Protein AF-A0A087X9V4-F1 (afdb_monomer_lite)

pLDDT: mean 80.66, std 20.93, range [40.59, 98.19]

Structure (mmCIF, N/CA/C/O backbone):
data_AF-A0A087X9V4-F1
#
_entry.id   AF-A0A087X9V4-F1
#
loop_
_atom_site.group_PDB
_atom_site.id
_atom_site.type_symbol
_atom_site.label_atom_id
_atom_site.label_alt_id
_atom_site.label_comp_id
_atom_site.label_asym_id
_atom_site.label_entity_id
_atom_site.label_seq_id
_atom_site.pdbx_PDB_ins_code
_atom_site.Cartn_x
_atom_site.Cartn_y
_atom_site.Cartn_z
_atom_site.occupancy
_atom_site.B_iso_or_equiv
_atom_site.auth_seq_id
_atom_site.auth_comp_id
_atom_site.auth_asym_id
_atom_site.auth_atom_id
_atom_site.pdbx_PDB_model_num
ATOM 1 N N . MET A 1 1 ? 21.095 -14.028 -107.164 1.00 49.28 1 MET A N 1
ATOM 2 C CA . MET A 1 1 ? 21.680 -15.254 -106.584 1.00 49.28 1 MET A CA 1
ATOM 3 C C . MET A 1 1 ? 23.059 -14.869 -106.081 1.00 49.28 1 MET A C 1
ATOM 5 O O . MET A 1 1 ? 23.850 -14.407 -106.884 1.00 49.28 1 MET A O 1
ATOM 9 N N . SER A 1 2 ? 23.329 -14.833 -104.783 1.00 41.09 2 SER A N 1
ATOM 10 C CA . SER A 1 2 ? 23.079 -15.936 -103.855 1.00 41.09 2 SER A CA 1
ATOM 11 C C . SER A 1 2 ? 22.679 -15.445 -102.464 1.00 41.09 2 SER A C 1
ATOM 13 O O . SER A 1 2 ? 23.232 -14.470 -101.959 1.00 41.09 2 SER A O 1
ATOM 15 N N . ASP A 1 3 ? 21.709 -16.147 -101.887 1.00 40.84 3 ASP A N 1
ATOM 16 C CA . ASP A 1 3 ? 21.214 -16.016 -100.522 1.00 40.84 3 ASP A CA 1
ATOM 17 C C . ASP A 1 3 ? 22.338 -16.134 -99.483 1.00 40.84 3 ASP A C 1
ATOM 19 O O . ASP A 1 3 ? 23.114 -17.091 -99.492 1.00 40.84 3 ASP A O 1
ATOM 23 N N . VAL A 1 4 ? 22.404 -15.177 -98.556 1.00 49.56 4 VAL A N 1
ATOM 24 C CA . VAL A 1 4 ? 23.214 -15.287 -97.337 1.00 49.56 4 VAL A CA 1
ATOM 25 C C . VAL A 1 4 ? 22.313 -15.848 -96.241 1.00 49.56 4 VAL A C 1
ATOM 27 O O . VAL A 1 4 ? 21.469 -15.145 -95.688 1.00 49.56 4 VAL A O 1
ATOM 30 N N . ALA A 1 5 ? 22.474 -17.139 -95.958 1.00 52.19 5 ALA A N 1
ATOM 31 C CA . ALA A 1 5 ? 21.840 -17.813 -94.831 1.00 52.19 5 ALA A CA 1
ATOM 32 C C . ALA A 1 5 ? 22.422 -17.311 -93.488 1.00 52.19 5 ALA A C 1
ATOM 34 O O . ALA A 1 5 ? 23.634 -17.095 -93.398 1.00 52.19 5 ALA A O 1
ATOM 35 N N . PRO A 1 6 ? 21.604 -17.136 -92.432 1.00 50.66 6 PRO A N 1
ATOM 36 C CA . PRO A 1 6 ? 22.095 -16.757 -91.109 1.00 50.66 6 PRO A CA 1
ATOM 37 C C . PRO A 1 6 ? 22.814 -17.927 -90.398 1.00 50.66 6 PRO A C 1
ATOM 39 O O . P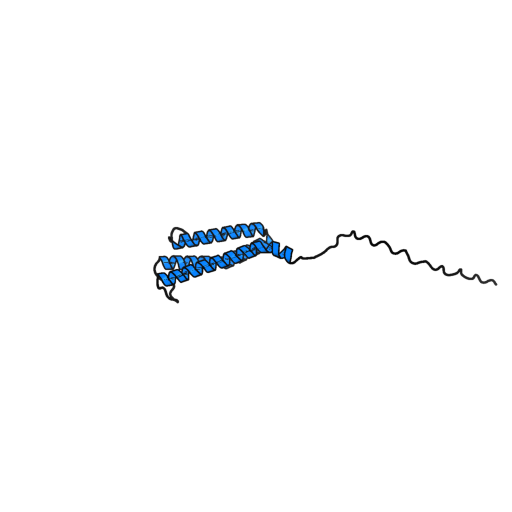RO A 1 6 ? 22.453 -19.088 -90.611 1.00 50.66 6 PRO A O 1
ATOM 42 N N . PRO A 1 7 ? 23.814 -17.653 -89.535 1.00 53.56 7 PRO A N 1
ATOM 43 C CA . PRO A 1 7 ? 24.496 -18.678 -88.740 1.00 53.56 7 PRO A CA 1
ATOM 44 C C . PRO A 1 7 ? 23.587 -19.259 -87.632 1.00 53.56 7 PRO A C 1
ATOM 46 O O . PRO A 1 7 ? 22.621 -18.612 -87.220 1.00 53.56 7 PRO A O 1
ATOM 49 N N . PRO A 1 8 ? 23.878 -20.479 -87.136 1.00 45.69 8 PRO A N 1
ATOM 50 C CA . PRO A 1 8 ? 23.002 -21.210 -86.222 1.00 45.69 8 PRO A CA 1
ATOM 51 C C . PRO A 1 8 ? 22.934 -20.577 -84.825 1.00 45.69 8 PRO A C 1
ATOM 53 O O . PRO A 1 8 ? 23.916 -20.041 -84.313 1.00 45.69 8 PRO A O 1
ATOM 56 N N . CYS A 1 9 ? 21.765 -20.693 -84.188 1.00 40.59 9 CYS A N 1
ATOM 57 C CA . CYS A 1 9 ? 21.538 -20.336 -82.791 1.00 40.59 9 CYS A CA 1
ATOM 58 C C . CYS A 1 9 ? 22.482 -21.113 -81.861 1.00 40.59 9 CYS A C 1
ATOM 60 O O . CYS A 1 9 ? 22.289 -22.301 -81.604 1.00 40.59 9 CYS A O 1
ATOM 62 N N . SER A 1 10 ? 23.480 -20.424 -81.314 1.00 47.66 10 SER A N 1
ATOM 63 C CA . SER A 1 10 ? 24.284 -20.915 -80.200 1.00 47.66 10 SER A CA 1
ATOM 64 C C . SER A 1 10 ? 23.416 -20.984 -78.942 1.00 47.66 10 SER A C 1
ATOM 66 O O . SER A 1 10 ? 22.999 -19.958 -78.406 1.00 47.66 10 SER A O 1
ATOM 68 N N . PHE A 1 11 ? 23.147 -22.200 -78.471 1.00 42.47 11 PHE A N 1
ATOM 69 C CA . PHE A 1 11 ? 22.624 -22.464 -77.133 1.00 42.47 11 PHE A CA 1
ATOM 70 C C . PHE A 1 11 ? 23.590 -21.879 -76.093 1.00 42.47 11 PHE A C 1
ATOM 72 O O . PHE A 1 11 ? 24.672 -22.418 -75.863 1.00 42.47 11 PHE A O 1
ATOM 79 N N . LEU A 1 12 ? 23.209 -20.764 -75.470 1.00 42.62 12 LEU A N 1
ATOM 80 C CA . LEU A 1 12 ? 23.905 -20.234 -74.304 1.00 42.62 12 LEU A CA 1
ATOM 81 C C . LEU A 1 12 ? 23.527 -21.112 -73.101 1.00 42.62 12 LEU A C 1
ATOM 83 O O . LEU A 1 12 ? 22.356 -21.200 -72.732 1.00 42.62 12 LEU A O 1
ATOM 87 N N . ALA A 1 13 ? 24.513 -21.806 -72.533 1.00 48.62 13 ALA A N 1
ATOM 88 C CA . ALA A 1 13 ? 24.357 -22.603 -71.321 1.00 48.62 13 ALA A CA 1
ATOM 89 C C . ALA A 1 13 ? 23.797 -21.751 -70.158 1.00 48.62 13 ALA A C 1
ATOM 91 O O . ALA A 1 13 ? 24.119 -20.561 -70.072 1.00 48.62 13 ALA A O 1
ATOM 92 N N . PRO A 1 14 ? 22.985 -22.322 -69.247 1.00 49.84 14 PRO A N 1
ATOM 93 C CA . PRO A 1 14 ? 22.554 -21.606 -68.052 1.00 49.84 14 PRO A CA 1
ATOM 94 C C . PRO A 1 14 ? 23.770 -21.252 -67.175 1.00 49.84 14 PRO A C 1
ATOM 96 O O . PRO A 1 14 ? 24.732 -22.025 -67.123 1.00 49.84 14 PRO A O 1
ATOM 99 N N . PRO A 1 15 ? 23.752 -20.100 -66.478 1.00 52.81 15 PRO A N 1
ATOM 100 C CA . PRO A 1 15 ? 24.836 -19.723 -65.579 1.00 52.81 15 PRO A CA 1
ATOM 101 C C . PRO A 1 15 ? 24.984 -20.760 -64.450 1.00 52.81 15 PRO A C 1
ATOM 103 O O . PRO A 1 15 ? 23.984 -21.356 -64.034 1.00 52.81 15 PRO A O 1
ATOM 106 N N . PRO A 1 16 ? 26.204 -20.983 -63.925 1.00 48.41 16 PRO A N 1
ATOM 107 C CA . PRO A 1 16 ? 26.386 -21.847 -62.769 1.00 48.41 16 PRO A CA 1
ATOM 108 C C . PRO A 1 16 ? 25.590 -21.284 -61.590 1.00 48.41 16 PRO A C 1
ATOM 110 O O . PRO A 1 16 ? 25.577 -20.072 -61.367 1.00 48.41 16 PRO A O 1
ATOM 113 N N . ALA A 1 17 ? 24.924 -22.172 -60.849 1.00 49.84 17 ALA A N 1
ATOM 114 C CA . ALA A 1 17 ? 24.232 -21.843 -59.612 1.00 49.84 17 ALA A CA 1
ATOM 115 C C . ALA A 1 17 ? 25.188 -21.067 -58.695 1.00 49.84 17 ALA A C 1
ATOM 117 O O . ALA A 1 17 ? 26.140 -21.624 -58.145 1.00 49.84 17 ALA A O 1
ATOM 118 N N . GLY A 1 18 ? 24.957 -19.758 -58.596 1.00 41.19 18 GLY A N 1
ATOM 119 C CA . GLY A 1 18 ? 25.700 -18.878 -57.716 1.00 41.19 18 GLY A CA 1
ATOM 120 C C . GLY A 1 18 ? 25.564 -19.386 -56.291 1.00 41.19 18 GLY A C 1
ATOM 121 O O . GLY A 1 18 ? 24.457 -19.544 -55.777 1.00 41.19 18 GLY A O 1
ATOM 122 N N . VAL A 1 19 ? 26.711 -19.670 -55.685 1.00 46.06 19 VAL A N 1
ATOM 123 C CA . VAL A 1 19 ? 26.870 -19.994 -54.272 1.00 46.06 19 VAL A CA 1
ATOM 124 C C . VAL A 1 19 ? 26.134 -18.937 -53.449 1.00 46.06 19 VAL A C 1
ATOM 126 O O . VAL A 1 19 ? 26.499 -17.762 -53.442 1.00 46.06 19 VAL A O 1
ATOM 129 N N . PHE A 1 20 ? 25.062 -19.363 -52.787 1.00 40.88 20 PHE A N 1
ATOM 130 C CA . PHE A 1 20 ? 24.277 -18.544 -51.877 1.00 40.88 20 PHE A CA 1
ATOM 131 C C . PHE A 1 20 ? 25.146 -18.242 -50.647 1.00 40.88 20 PHE A C 1
ATOM 133 O O . PHE A 1 20 ? 25.336 -19.093 -49.782 1.00 40.88 20 PHE A O 1
ATOM 140 N N . SER A 1 21 ? 25.744 -17.053 -50.605 1.00 44.03 21 SER A N 1
ATOM 141 C CA . SER A 1 21 ? 26.518 -16.570 -49.458 1.00 44.03 21 SER A CA 1
ATOM 142 C C . SER A 1 21 ? 25.551 -16.108 -48.352 1.00 44.03 21 SER A C 1
ATOM 144 O O . SER A 1 21 ? 24.778 -15.181 -48.601 1.00 44.03 21 SER A O 1
ATOM 146 N N . PRO A 1 22 ? 25.534 -16.703 -47.140 1.00 43.56 22 PRO A N 1
ATOM 147 C CA . PRO A 1 22 ? 24.537 -16.398 -46.116 1.00 43.56 22 PRO A CA 1
ATOM 148 C C . PRO A 1 22 ? 25.043 -15.332 -45.129 1.00 43.56 22 PRO A C 1
ATOM 150 O O . PRO A 1 22 ? 24.959 -15.508 -43.916 1.00 43.56 22 PRO A O 1
ATOM 153 N N . HIS A 1 23 ? 25.587 -14.220 -45.626 1.00 49.25 23 HIS A N 1
ATOM 154 C CA . HIS A 1 23 ? 26.013 -13.098 -44.781 1.00 49.25 23 HIS A CA 1
ATOM 155 C C . HIS A 1 23 ? 25.351 -11.787 -45.221 1.00 49.25 23 HIS A C 1
ATOM 157 O O . HIS A 1 23 ? 25.974 -10.902 -45.794 1.00 49.25 23 HIS A O 1
ATOM 163 N N . GLY A 1 24 ? 24.060 -11.674 -44.911 1.00 43.59 24 GLY A N 1
ATOM 164 C CA . GLY A 1 24 ? 23.342 -10.409 -44.748 1.00 43.59 24 GLY A CA 1
ATOM 165 C C . GLY A 1 24 ? 22.611 -10.453 -43.402 1.00 43.59 24 GLY A C 1
ATOM 166 O O . GLY A 1 24 ? 22.218 -11.548 -42.987 1.00 43.59 24 GLY A O 1
ATOM 167 N N . PRO A 1 25 ? 22.466 -9.332 -42.670 1.00 44.00 25 PRO A N 1
ATOM 168 C CA . PRO A 1 25 ? 21.869 -9.349 -41.345 1.00 44.00 25 PRO A CA 1
ATOM 169 C C . PRO A 1 25 ? 20.399 -9.729 -41.496 1.00 44.00 25 PRO A C 1
ATOM 171 O O . PRO A 1 25 ? 19.578 -8.957 -41.986 1.00 44.00 25 PRO A O 1
ATOM 174 N N . SER A 1 26 ? 20.087 -10.962 -41.108 1.00 43.12 26 SER A N 1
ATOM 175 C CA . SER A 1 26 ? 18.720 -11.421 -40.952 1.00 43.12 26 SER A CA 1
ATOM 176 C C . SER A 1 26 ? 18.076 -10.508 -39.915 1.00 43.12 26 SER A C 1
ATOM 178 O O . SER A 1 26 ? 18.451 -10.529 -38.742 1.00 43.12 26 SER A O 1
ATOM 180 N N . LEU A 1 27 ? 17.147 -9.658 -40.349 1.00 50.69 27 LEU A N 1
ATOM 181 C CA . LEU A 1 27 ? 16.277 -8.905 -39.457 1.00 50.69 27 LEU A CA 1
ATOM 182 C C . LEU A 1 27 ? 15.267 -9.905 -38.877 1.00 50.69 27 LEU A C 1
ATOM 184 O O . LEU A 1 27 ? 14.087 -9.919 -39.214 1.00 50.69 27 LEU A O 1
ATOM 188 N N . SER A 1 28 ? 15.763 -10.822 -38.048 1.00 44.62 28 SER A N 1
ATOM 189 C CA . SER A 1 28 ? 14.954 -11.722 -37.247 1.00 44.62 28 SER A CA 1
ATOM 190 C C . SER A 1 28 ? 14.267 -10.880 -36.185 1.00 44.62 28 SER A C 1
ATOM 192 O O . SER A 1 28 ? 14.751 -10.730 -35.065 1.00 44.62 28 SER A O 1
ATOM 194 N N . LEU A 1 29 ? 13.099 -10.351 -36.547 1.00 51.62 29 LEU A N 1
ATOM 195 C CA . LEU A 1 29 ? 12.079 -9.869 -35.625 1.00 51.62 29 LEU A CA 1
ATOM 196 C C . LEU A 1 29 ? 11.476 -11.064 -34.861 1.00 51.62 29 LEU A C 1
ATOM 198 O O . LEU A 1 29 ? 10.266 -11.250 -34.791 1.00 51.62 29 LEU A O 1
ATOM 202 N N . THR A 1 30 ? 12.322 -11.919 -34.288 1.00 50.16 30 THR A N 1
ATOM 203 C CA . THR A 1 30 ? 11.922 -12.812 -33.211 1.00 50.16 30 THR A CA 1
ATOM 204 C C . THR A 1 30 ? 11.823 -11.946 -31.971 1.00 50.16 30 THR A C 1
ATOM 206 O O . THR A 1 30 ? 12.746 -11.887 -31.160 1.00 50.16 30 THR A O 1
ATOM 209 N N . CYS A 1 31 ? 10.693 -11.257 -31.829 1.00 51.22 31 CYS A N 1
ATOM 210 C CA . CYS A 1 31 ? 10.190 -10.886 -30.519 1.00 51.22 31 CYS A CA 1
ATOM 211 C C . CYS A 1 31 ? 10.001 -12.207 -29.766 1.00 51.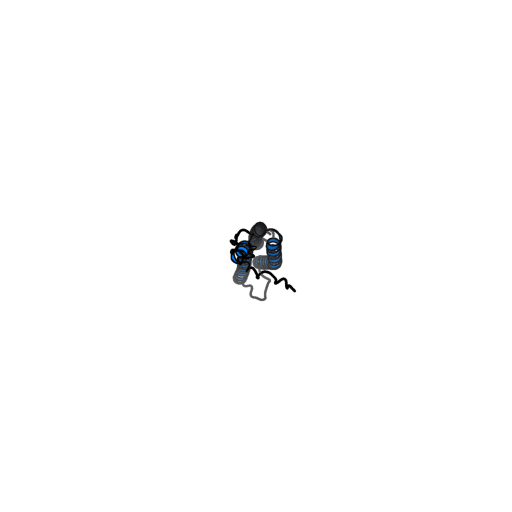22 31 CYS A C 1
ATOM 213 O O . CYS A 1 31 ? 8.974 -12.867 -29.901 1.00 51.22 31 CYS A O 1
ATOM 215 N N . ARG A 1 32 ? 11.054 -12.691 -29.096 1.00 54.06 32 ARG A N 1
ATOM 216 C CA . ARG A 1 32 ? 10.957 -13.841 -28.202 1.00 54.06 32 ARG A CA 1
ATOM 217 C C . ARG A 1 32 ? 10.002 -13.395 -27.096 1.00 54.06 32 ARG A C 1
ATOM 219 O O . ARG A 1 32 ? 10.387 -12.504 -26.341 1.00 54.06 32 ARG A O 1
ATOM 226 N N . PRO A 1 33 ? 8.809 -13.998 -26.948 1.00 56.38 33 PRO A N 1
ATOM 227 C CA . PRO A 1 33 ? 7.901 -13.651 -25.854 1.00 56.38 33 PRO A CA 1
ATOM 228 C C . PRO A 1 33 ? 8.596 -13.775 -24.491 1.00 56.38 33 PRO A C 1
ATOM 230 O O . PRO A 1 33 ? 8.309 -13.010 -23.582 1.00 56.38 33 PRO A O 1
ATOM 233 N N . ALA A 1 34 ? 9.575 -14.682 -24.391 1.00 56.91 34 ALA A N 1
ATOM 234 C CA . ALA A 1 34 ? 10.448 -14.841 -23.233 1.00 56.91 34 ALA A CA 1
ATOM 235 C C . ALA A 1 34 ? 11.275 -13.581 -22.904 1.00 56.91 34 ALA A C 1
A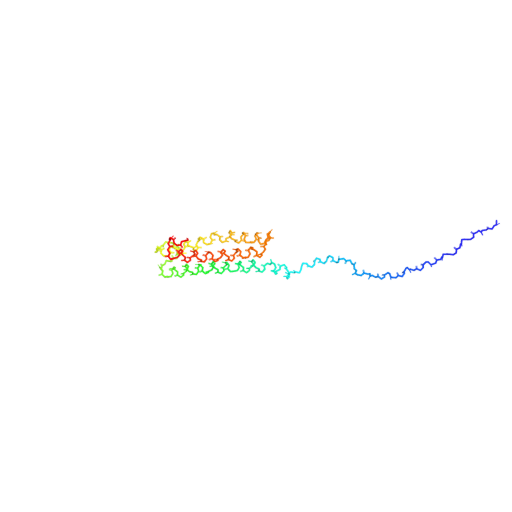TOM 237 O O . ALA A 1 34 ? 11.282 -13.167 -21.757 1.00 56.91 34 ALA A O 1
ATOM 238 N N . ALA A 1 35 ? 11.884 -12.918 -23.895 1.00 58.22 35 ALA A N 1
ATOM 239 C CA . ALA A 1 35 ? 12.703 -11.724 -23.650 1.00 58.22 35 ALA A CA 1
ATOM 240 C C . ALA A 1 35 ? 11.853 -10.513 -23.221 1.00 58.22 35 ALA A C 1
ATOM 242 O O . ALA A 1 35 ? 12.262 -9.732 -22.374 1.00 58.22 35 ALA A O 1
ATOM 243 N N . MET A 1 36 ? 10.638 -10.386 -23.766 1.00 58.34 36 MET A N 1
ATOM 244 C CA . MET A 1 36 ? 9.659 -9.380 -23.330 1.00 58.34 36 MET A CA 1
ATOM 245 C C . MET A 1 36 ? 9.121 -9.653 -21.918 1.00 58.34 36 MET A C 1
ATOM 247 O O . MET A 1 36 ? 8.795 -8.718 -21.193 1.00 58.34 36 MET A O 1
ATOM 251 N N . LEU A 1 37 ? 8.991 -10.928 -21.536 1.00 61.66 37 LEU A N 1
ATOM 252 C CA . LEU A 1 37 ? 8.574 -11.328 -20.193 1.00 61.66 37 LEU A CA 1
ATOM 253 C C . LEU A 1 37 ? 9.673 -11.057 -19.169 1.00 61.66 37 LEU A C 1
ATOM 255 O O . LEU A 1 37 ? 9.356 -10.524 -18.112 1.00 61.66 37 LEU A O 1
ATOM 259 N N . ASP A 1 38 ? 10.938 -11.341 -19.481 1.00 64.81 38 ASP A N 1
ATOM 260 C CA . ASP A 1 38 ? 12.070 -11.032 -18.596 1.00 64.81 38 ASP A CA 1
ATOM 261 C C . ASP A 1 38 ? 12.102 -9.526 -18.252 1.00 64.81 38 ASP A C 1
ATOM 263 O O . ASP A 1 38 ? 12.186 -9.149 -17.080 1.00 64.81 38 ASP A O 1
ATOM 267 N N . GLU A 1 39 ? 11.850 -8.673 -19.253 1.00 63.25 39 GLU A N 1
ATOM 268 C CA . GLU A 1 39 ? 11.703 -7.211 -19.128 1.00 63.25 39 GLU A CA 1
ATOM 269 C C . GLU A 1 39 ? 10.336 -6.754 -18.559 1.00 63.25 39 GLU A C 1
ATOM 271 O O . GLU A 1 39 ? 10.035 -5.564 -18.472 1.00 63.25 39 GLU A O 1
ATOM 276 N N . ALA A 1 40 ? 9.469 -7.669 -18.124 1.00 74.44 40 ALA A N 1
ATOM 277 C CA . ALA A 1 40 ? 8.214 -7.353 -17.428 1.00 74.44 40 ALA A CA 1
ATOM 278 C C . ALA A 1 40 ? 8.124 -8.005 -16.037 1.00 74.44 40 ALA A C 1
ATOM 280 O O . ALA A 1 40 ? 7.344 -7.551 -15.195 1.00 74.44 40 ALA A O 1
ATOM 281 N N . VAL A 1 41 ? 8.957 -9.013 -15.756 1.00 87.62 41 VAL A N 1
ATOM 282 C CA . VAL A 1 41 ? 8.951 -9.786 -14.505 1.00 87.62 41 VAL A CA 1
ATOM 283 C C . VAL A 1 41 ? 9.145 -8.891 -13.281 1.00 87.62 41 VAL A C 1
ATOM 285 O O . VAL A 1 41 ? 8.440 -9.079 -12.293 1.00 87.62 41 VAL A O 1
ATOM 288 N N . GLY A 1 42 ? 10.019 -7.879 -13.342 1.00 90.62 42 GLY A N 1
ATOM 289 C CA . GLY A 1 42 ? 10.246 -6.947 -12.228 1.00 90.62 42 GLY A CA 1
ATOM 290 C C . GLY A 1 42 ? 8.991 -6.160 -11.834 1.00 90.62 42 GLY A C 1
ATOM 291 O O . GLY A 1 42 ? 8.553 -6.211 -10.685 1.00 90.62 42 GLY A O 1
ATOM 292 N N . LEU A 1 43 ? 8.353 -5.496 -12.802 1.00 94.50 43 LEU A N 1
ATOM 293 C CA . LEU A 1 43 ? 7.122 -4.725 -12.577 1.00 94.50 43 LEU A CA 1
ATOM 294 C C . LEU A 1 43 ? 5.963 -5.630 -12.151 1.00 94.50 43 LEU A C 1
ATOM 296 O O . LEU A 1 43 ? 5.185 -5.270 -11.264 1.00 94.50 43 LEU A O 1
ATOM 300 N N . GLY A 1 44 ? 5.867 -6.816 -12.759 1.00 94.81 44 GLY A N 1
ATOM 301 C CA . GLY A 1 44 ? 4.882 -7.832 -12.407 1.00 94.81 44 GLY A CA 1
ATOM 302 C C . GLY A 1 44 ? 5.043 -8.305 -10.964 1.00 94.81 44 GLY A C 1
ATOM 303 O O . GLY A 1 44 ? 4.072 -8.306 -10.210 1.00 94.81 44 GLY A O 1
ATOM 304 N N . ALA A 1 45 ? 6.268 -8.625 -10.545 1.00 95.12 45 ALA A N 1
ATOM 305 C CA . ALA A 1 45 ? 6.573 -9.037 -9.179 1.00 95.12 45 ALA A CA 1
ATOM 306 C C . ALA A 1 45 ? 6.221 -7.943 -8.161 1.00 95.12 45 ALA A C 1
ATOM 308 O O . ALA A 1 45 ? 5.546 -8.223 -7.172 1.00 95.12 45 ALA A O 1
ATOM 309 N N . VAL A 1 46 ? 6.599 -6.687 -8.427 1.00 97.00 46 VAL A N 1
ATOM 310 C CA . VAL A 1 46 ? 6.250 -5.545 -7.564 1.00 97.00 46 VAL A CA 1
ATOM 311 C C . VAL A 1 46 ? 4.736 -5.334 -7.503 1.00 97.00 46 VAL A C 1
ATOM 313 O O . VAL A 1 46 ? 4.192 -5.083 -6.431 1.00 97.00 46 VAL A O 1
ATOM 316 N N . THR A 1 47 ? 4.031 -5.494 -8.625 1.00 97.56 47 THR A N 1
ATOM 317 C CA . THR A 1 47 ? 2.564 -5.399 -8.665 1.00 97.56 47 THR A CA 1
ATOM 318 C C . THR A 1 47 ? 1.916 -6.483 -7.801 1.00 97.56 47 THR A C 1
ATOM 320 O O . THR A 1 47 ? 1.042 -6.175 -6.993 1.00 97.56 47 THR A O 1
ATOM 323 N N . VAL A 1 48 ? 2.364 -7.739 -7.915 1.00 97.75 48 VAL A N 1
ATOM 324 C CA . VAL A 1 48 ? 1.870 -8.852 -7.085 1.00 97.75 48 VAL A CA 1
ATOM 325 C C . VAL A 1 48 ? 2.152 -8.597 -5.605 1.00 97.75 48 VAL A C 1
ATOM 327 O O . VAL A 1 48 ? 1.254 -8.765 -4.784 1.00 97.75 48 VAL A O 1
ATOM 330 N N . LEU A 1 49 ? 3.358 -8.136 -5.260 1.00 97.81 49 LEU A N 1
ATOM 331 C CA . LEU A 1 49 ? 3.698 -7.756 -3.887 1.00 97.81 49 LEU A CA 1
ATOM 332 C C . LEU A 1 49 ? 2.780 -6.648 -3.358 1.00 97.81 49 LEU A C 1
ATOM 334 O O . LEU A 1 49 ? 2.281 -6.763 -2.243 1.00 97.81 49 LEU A O 1
ATOM 338 N N . GLY A 1 50 ? 2.488 -5.626 -4.165 1.00 97.62 50 GLY A N 1
ATOM 339 C CA . GLY A 1 50 ? 1.557 -4.563 -3.790 1.00 97.62 50 GLY A CA 1
ATOM 340 C C . GLY A 1 50 ? 0.126 -5.060 -3.573 1.00 97.62 50 GLY A C 1
ATOM 341 O O . GLY A 1 50 ? -0.536 -4.648 -2.625 1.00 97.62 50 GLY A O 1
ATOM 342 N N . VAL A 1 51 ? -0.355 -6.001 -4.390 1.00 98.12 51 VAL A N 1
ATOM 343 C CA . VAL A 1 51 ? -1.663 -6.642 -4.164 1.00 98.12 51 VAL A CA 1
ATOM 344 C C . VAL A 1 51 ? -1.669 -7.439 -2.856 1.00 98.12 51 VAL A C 1
ATOM 346 O O . VAL A 1 51 ? -2.639 -7.362 -2.101 1.00 98.12 51 VAL A O 1
ATOM 349 N N . LEU A 1 52 ? -0.598 -8.183 -2.562 1.00 98.19 52 LEU A N 1
ATOM 350 C CA . LEU A 1 52 ? -0.471 -8.928 -1.305 1.00 98.19 52 LEU A CA 1
ATOM 351 C C . LEU A 1 52 ? -0.428 -7.994 -0.089 1.00 98.19 52 LEU A C 1
ATOM 353 O O . LEU A 1 52 ? -1.050 -8.296 0.928 1.00 98.19 52 LEU A O 1
ATOM 357 N N . GLU A 1 53 ? 0.240 -6.847 -0.197 1.00 97.56 53 GLU A N 1
ATOM 358 C CA . GLU A 1 53 ? 0.242 -5.810 0.836 1.00 97.56 53 GLU A CA 1
ATOM 359 C C . GLU A 1 53 ? -1.173 -5.254 1.083 1.00 97.56 53 GLU A C 1
ATOM 361 O O . GLU A 1 53 ? -1.645 -5.219 2.222 1.00 97.56 53 GLU A O 1
ATOM 366 N N . GLN A 1 54 ? -1.912 -4.913 0.023 1.00 97.94 54 GLN A N 1
ATOM 367 C CA . GLN A 1 54 ? -3.299 -4.451 0.145 1.00 97.94 54 GLN A CA 1
ATOM 368 C C . GLN A 1 54 ? -4.225 -5.522 0.743 1.00 97.94 54 GLN A C 1
ATOM 370 O O . GLN A 1 54 ? -5.117 -5.209 1.543 1.00 97.94 54 GLN A O 1
ATOM 375 N N . ALA A 1 55 ? -4.004 -6.795 0.402 1.00 98.06 55 ALA A N 1
ATOM 376 C CA . ALA A 1 55 ? -4.704 -7.916 1.018 1.00 98.06 55 ALA A CA 1
ATOM 377 C C . ALA A 1 55 ? -4.371 -8.023 2.514 1.00 98.06 55 ALA A C 1
ATOM 379 O O . ALA A 1 55 ? -5.279 -8.170 3.332 1.00 98.06 55 ALA A O 1
ATOM 380 N N . TYR A 1 56 ? -3.100 -7.871 2.889 1.00 97.75 56 TYR A N 1
ATOM 381 C CA . TYR A 1 56 ? -2.669 -7.839 4.284 1.00 97.75 56 TYR A CA 1
ATOM 382 C C . TYR A 1 56 ? -3.355 -6.708 5.068 1.00 97.75 56 TYR A C 1
ATOM 384 O O . TYR A 1 56 ? -3.954 -6.980 6.110 1.00 97.75 56 TYR A O 1
ATOM 392 N N . PHE A 1 57 ? -3.376 -5.469 4.562 1.00 96.94 57 PHE A N 1
ATOM 393 C CA . PHE A 1 57 ? -4.081 -4.360 5.227 1.00 96.94 57 PHE A CA 1
ATOM 394 C C . PHE A 1 57 ? -5.582 -4.627 5.373 1.00 96.94 57 PHE A C 1
ATOM 396 O O . PHE A 1 57 ? -6.173 -4.348 6.418 1.00 96.94 57 PHE A O 1
ATOM 403 N N . SER A 1 58 ? -6.199 -5.232 4.358 1.00 96.88 58 SER A N 1
ATOM 404 C CA . SER A 1 58 ? -7.611 -5.624 4.405 1.00 96.88 58 SER A CA 1
ATOM 405 C C . SER A 1 58 ? -7.873 -6.676 5.490 1.00 96.88 58 SER A C 1
ATOM 407 O O . SER A 1 58 ? -8.839 -6.563 6.248 1.00 96.88 58 SER A O 1
ATOM 409 N N . LEU A 1 59 ? -6.985 -7.666 5.634 1.00 97.50 59 LEU A N 1
ATOM 410 C CA . LEU A 1 59 ? -7.056 -8.663 6.706 1.00 97.50 59 LEU A CA 1
ATOM 411 C C . LEU A 1 59 ? -6.890 -8.028 8.092 1.00 97.50 59 LEU A C 1
ATOM 413 O O . LEU A 1 59 ? -7.609 -8.408 9.017 1.00 97.50 59 LEU A O 1
ATOM 417 N N . GLN A 1 60 ? -6.013 -7.031 8.238 1.00 96.31 60 GLN A N 1
ATOM 418 C CA . GLN A 1 60 ? -5.860 -6.288 9.494 1.00 96.31 60 GLN A CA 1
ATOM 419 C C . GLN A 1 60 ? -7.138 -5.537 9.879 1.00 96.31 60 GLN A C 1
ATOM 421 O O . GLN A 1 60 ? -7.548 -5.577 11.039 1.00 96.31 60 GLN A O 1
ATOM 426 N N . VAL A 1 61 ? -7.834 -4.925 8.915 1.00 96.25 61 VAL A N 1
ATOM 427 C CA . VAL A 1 61 ? -9.151 -4.317 9.161 1.00 96.25 61 VAL A CA 1
ATOM 428 C C . VAL A 1 61 ? -10.171 -5.371 9.593 1.00 96.25 61 VAL A C 1
ATOM 430 O O . VAL A 1 61 ? -10.905 -5.145 10.553 1.00 96.25 61 VAL A O 1
ATOM 433 N N . ILE A 1 62 ? -10.217 -6.536 8.939 1.00 96.81 62 ILE A N 1
ATOM 434 C CA . ILE A 1 62 ? -11.128 -7.631 9.319 1.00 96.81 62 ILE A CA 1
ATOM 435 C C . ILE A 1 62 ? -10.837 -8.112 10.746 1.00 96.81 62 ILE A C 1
ATOM 437 O O . ILE A 1 62 ? -11.762 -8.315 11.535 1.00 96.81 62 ILE A O 1
ATOM 441 N N . TYR A 1 63 ? -9.561 -8.261 11.100 1.00 95.81 63 TYR A N 1
ATOM 442 C CA . TYR A 1 63 ? -9.150 -8.613 12.454 1.00 95.81 63 TYR A CA 1
ATOM 443 C C . TYR A 1 63 ? -9.563 -7.537 13.466 1.00 95.81 63 TYR A C 1
ATOM 445 O O . TYR A 1 63 ? -10.161 -7.859 14.492 1.00 95.81 63 TYR A O 1
ATOM 453 N N . ALA A 1 64 ? -9.341 -6.259 13.153 1.00 94.81 64 ALA A N 1
ATOM 454 C CA . ALA A 1 64 ? -9.745 -5.146 14.002 1.00 94.81 64 ALA A CA 1
ATOM 455 C C . ALA A 1 64 ? -11.272 -5.090 14.189 1.00 94.81 64 ALA A C 1
ATOM 457 O O . ALA A 1 64 ? -11.738 -4.897 15.310 1.00 94.81 64 ALA A O 1
ATOM 458 N N . ARG A 1 65 ? -12.064 -5.351 13.139 1.00 95.62 65 ARG A N 1
ATOM 459 C CA . ARG A 1 65 ? -13.532 -5.462 13.239 1.00 95.62 65 ARG A CA 1
ATOM 460 C C . ARG A 1 65 ? -13.954 -6.526 14.242 1.00 95.62 65 ARG A C 1
ATOM 462 O O . ARG A 1 65 ? -14.852 -6.279 15.037 1.00 95.62 65 ARG A O 1
ATOM 469 N N . ARG A 1 66 ? -13.291 -7.687 14.235 1.00 95.62 66 ARG A N 1
ATOM 470 C CA . ARG A 1 66 ? -13.549 -8.763 15.205 1.00 95.62 66 ARG A CA 1
ATOM 471 C C . ARG A 1 66 ? -13.113 -8.366 16.614 1.00 95.62 66 ARG A C 1
ATOM 473 O O . ARG A 1 66 ? -13.880 -8.543 17.550 1.00 95.62 66 ARG A O 1
ATOM 480 N N . LYS A 1 67 ? -11.916 -7.789 16.757 1.00 94.75 67 LYS A N 1
ATOM 481 C CA . LYS A 1 67 ? -11.347 -7.372 18.048 1.00 94.75 67 LYS A CA 1
ATOM 482 C C . LYS A 1 67 ? -12.200 -6.310 18.747 1.00 94.75 67 LYS A C 1
ATOM 484 O O . LYS A 1 67 ? -12.427 -6.406 19.946 1.00 94.75 67 LYS A O 1
ATOM 489 N N . TYR A 1 68 ? -12.672 -5.316 17.998 1.00 94.31 68 TYR A N 1
ATOM 490 C CA . TYR A 1 68 ? -13.455 -4.193 18.522 1.00 94.31 68 TYR A CA 1
ATOM 491 C C . TYR A 1 68 ? -14.970 -4.369 18.338 1.00 94.31 68 TYR A C 1
ATOM 493 O O . TYR A 1 68 ? -15.725 -3.445 18.618 1.00 94.31 68 TYR A O 1
ATOM 501 N N . SER A 1 69 ? -15.422 -5.543 17.875 1.00 94.38 69 SER A N 1
ATOM 502 C CA . SER A 1 69 ? -16.837 -5.864 17.624 1.00 94.38 69 SER A CA 1
ATOM 503 C C . SER A 1 69 ? -17.571 -4.844 16.735 1.00 94.38 69 SER A C 1
ATOM 505 O O . SER A 1 69 ? -18.743 -4.546 16.947 1.00 94.38 69 SER A O 1
ATOM 507 N N . VAL A 1 70 ? -16.886 -4.314 15.715 1.00 94.19 70 VAL A N 1
ATOM 508 C CA . VAL A 1 70 ? -17.454 -3.357 14.752 1.00 94.19 70 VAL A CA 1
ATOM 509 C C . VAL A 1 70 ? -17.976 -4.104 13.524 1.00 94.19 70 VAL A C 1
ATOM 511 O O . VAL A 1 70 ? -17.248 -4.365 12.556 1.00 94.19 70 VAL A O 1
ATOM 514 N N . SER A 1 71 ? -19.258 -4.457 13.558 1.00 91.06 71 SER A N 1
ATOM 515 C CA . SER A 1 71 ? -19.958 -5.119 12.456 1.00 91.06 71 SER A CA 1
ATOM 516 C C . SER A 1 71 ? -20.183 -4.171 11.265 1.00 91.06 71 SER A C 1
ATOM 518 O O . SER A 1 71 ? -20.494 -2.992 11.452 1.00 91.06 71 SER A O 1
ATOM 520 N N . PRO A 1 72 ? -20.065 -4.660 10.016 1.00 91.25 72 PRO A N 1
ATOM 521 C CA . PRO A 1 72 ? -20.553 -3.927 8.847 1.00 91.25 72 PRO A CA 1
ATOM 522 C C . PRO A 1 72 ? -22.051 -3.582 8.996 1.00 91.25 72 PRO A C 1
ATOM 524 O O . PRO A 1 72 ? -22.783 -4.388 9.571 1.00 91.25 72 PRO A O 1
ATOM 527 N N . PRO A 1 73 ? -22.537 -2.427 8.496 1.00 92.38 73 PRO A N 1
ATOM 528 C CA . PRO A 1 73 ? -21.845 -1.419 7.684 1.00 92.38 73 PRO A CA 1
ATOM 529 C C . PRO A 1 73 ? -21.086 -0.361 8.504 1.00 92.38 73 PRO A C 1
ATOM 531 O O . PRO A 1 73 ? -20.591 0.607 7.932 1.00 92.38 73 PRO A O 1
ATOM 534 N N . CYS A 1 74 ? -20.995 -0.509 9.830 1.00 90.94 74 CYS A N 1
ATOM 535 C CA . CYS A 1 74 ? -20.385 0.504 10.682 1.00 90.94 74 CYS A CA 1
ATOM 536 C C . CYS A 1 74 ? -18.891 0.684 10.359 1.00 90.94 74 CYS A C 1
ATOM 538 O O . CYS A 1 74 ? -18.140 -0.288 10.199 1.00 90.94 74 CYS A O 1
ATOM 540 N N . ILE A 1 75 ? -18.466 1.942 10.261 1.00 92.31 75 ILE A N 1
ATOM 541 C CA . ILE A 1 75 ? -17.072 2.353 10.031 1.00 92.31 75 ILE A CA 1
ATOM 542 C C . ILE A 1 75 ? -16.510 3.194 11.184 1.00 92.31 75 ILE A C 1
ATOM 544 O O . ILE A 1 75 ? -15.356 3.605 11.128 1.00 92.31 75 ILE A O 1
ATOM 548 N N . SER A 1 76 ? -17.312 3.421 12.224 1.00 91.12 76 SER A N 1
ATOM 549 C CA . SER A 1 76 ? -16.940 4.166 13.428 1.00 91.12 76 SER A CA 1
ATOM 550 C C . SER A 1 76 ? -16.818 3.216 14.613 1.00 91.12 76 SER A C 1
ATOM 552 O O . SER A 1 76 ? -17.539 2.220 14.703 1.00 91.12 76 SER A O 1
ATOM 554 N N . GLY A 1 77 ? -15.898 3.505 15.524 1.00 91.31 77 GLY A N 1
ATOM 555 C CA . GLY A 1 77 ? -15.615 2.629 16.656 1.00 91.31 77 GLY A CA 1
ATOM 556 C C . GLY A 1 77 ? -14.559 3.218 17.585 1.00 91.31 77 GLY A C 1
ATOM 557 O O . GLY A 1 77 ? -14.354 4.430 17.589 1.00 91.31 77 GLY A O 1
ATOM 558 N N . PRO A 1 78 ? -13.870 2.382 18.378 1.00 93.38 78 PRO A N 1
ATOM 559 C CA . PRO A 1 78 ? -12.729 2.832 19.164 1.00 93.38 78 PRO A CA 1
ATOM 560 C C . PRO A 1 78 ? -11.673 3.499 18.269 1.00 93.38 78 PRO A C 1
ATOM 562 O O . PRO A 1 78 ? -11.493 3.077 17.121 1.00 93.38 78 PRO A O 1
ATOM 565 N N . PRO A 1 79 ? -10.940 4.504 18.768 1.00 92.75 79 PRO A N 1
ATOM 566 C CA . PRO A 1 79 ? -9.989 5.256 17.954 1.00 92.75 79 PRO A CA 1
ATOM 567 C C . PRO A 1 79 ? -8.890 4.364 17.348 1.00 92.75 79 PRO A C 1
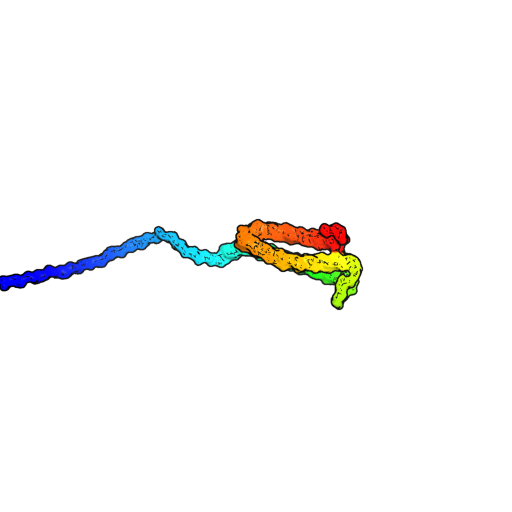ATOM 569 O O . PRO A 1 79 ? -8.382 4.663 16.272 1.00 92.75 79 PRO A O 1
ATOM 572 N N . GLU A 1 80 ? -8.556 3.232 17.971 1.00 91.06 80 GLU A N 1
ATOM 573 C CA . GLU A 1 80 ? -7.654 2.206 17.426 1.00 91.06 80 GLU A CA 1
ATOM 574 C C . GLU A 1 80 ? -8.206 1.570 16.144 1.00 91.06 80 GLU A C 1
ATOM 576 O O . GLU A 1 80 ? -7.471 1.368 15.177 1.00 91.06 80 GLU A O 1
ATOM 581 N N . PHE A 1 81 ? -9.502 1.242 16.133 1.00 94.38 81 PHE A N 1
ATOM 582 C CA . PHE A 1 81 ? -10.170 0.684 14.961 1.00 94.38 81 PHE A CA 1
ATOM 583 C C . PHE A 1 81 ? -10.190 1.703 13.824 1.00 94.38 81 PHE A C 1
ATOM 585 O O . PHE A 1 81 ? -9.827 1.374 12.695 1.00 94.38 81 PHE A O 1
ATOM 592 N N . GLU A 1 82 ? -10.577 2.942 14.131 1.00 94.38 82 GLU A N 1
ATOM 593 C CA . GLU A 1 82 ? -10.668 4.001 13.128 1.00 94.38 82 GLU A CA 1
ATOM 594 C C . GLU A 1 82 ? -9.310 4.306 12.496 1.00 94.38 82 GLU A C 1
ATOM 596 O O . GLU A 1 82 ? -9.244 4.534 11.290 1.00 94.38 82 GLU A O 1
ATOM 601 N N . ARG A 1 83 ? -8.219 4.247 13.274 1.00 93.56 83 ARG A N 1
ATOM 602 C CA . ARG A 1 83 ? -6.856 4.391 12.749 1.00 93.56 83 ARG A CA 1
ATOM 603 C C . ARG A 1 83 ? -6.531 3.313 11.716 1.00 93.56 83 ARG A C 1
ATOM 605 O O . ARG A 1 83 ? -6.171 3.645 10.591 1.00 93.56 83 ARG A O 1
ATOM 612 N N . ILE A 1 84 ? -6.725 2.039 12.056 1.00 94.81 84 ILE A N 1
ATOM 613 C CA . ILE A 1 84 ? -6.454 0.910 11.146 1.00 94.81 84 ILE A CA 1
ATOM 614 C C . ILE A 1 84 ? -7.334 0.994 9.890 1.00 94.81 84 ILE A C 1
ATOM 616 O O . ILE A 1 84 ? -6.850 0.809 8.772 1.00 94.81 84 ILE A O 1
ATOM 620 N N . PHE A 1 85 ? -8.620 1.312 10.063 1.00 95.38 85 PHE A N 1
ATOM 621 C CA . PHE A 1 85 ? -9.565 1.457 8.958 1.00 95.38 85 PHE A CA 1
ATOM 622 C C . PHE A 1 85 ? -9.169 2.602 8.013 1.00 95.38 85 PHE A C 1
ATOM 624 O O . PHE A 1 85 ? -9.136 2.414 6.797 1.00 95.38 85 PHE A O 1
ATOM 631 N N . ARG A 1 86 ? -8.796 3.770 8.554 1.00 94.56 86 ARG A N 1
ATOM 632 C CA . ARG A 1 86 ? -8.334 4.919 7.758 1.00 94.56 86 ARG A CA 1
ATOM 633 C C . ARG A 1 86 ? -6.991 4.663 7.080 1.00 94.56 86 ARG A C 1
ATOM 635 O O . ARG A 1 86 ? -6.831 5.064 5.931 1.00 94.56 86 ARG A O 1
ATOM 642 N N . ALA A 1 87 ? -6.057 3.980 7.743 1.00 94.94 87 ALA A N 1
ATOM 643 C CA . ALA A 1 87 ? -4.777 3.608 7.143 1.00 94.94 87 ALA A CA 1
ATOM 644 C C . ALA A 1 87 ? -4.983 2.716 5.908 1.00 94.94 87 ALA A C 1
ATOM 646 O O . ALA A 1 87 ? -4.427 2.991 4.846 1.00 94.94 87 ALA A O 1
ATOM 647 N N . GLN A 1 88 ? -5.843 1.696 6.014 1.00 96.38 88 GLN A N 1
ATOM 648 C CA . GLN A 1 88 ? -6.172 0.815 4.890 1.00 96.38 88 GLN A CA 1
ATOM 649 C C . GLN A 1 88 ? -6.882 1.564 3.753 1.00 96.38 88 GLN A C 1
ATOM 651 O O . GLN A 1 88 ? -6.551 1.347 2.583 1.00 96.38 88 GLN A O 1
ATOM 656 N N . ALA A 1 89 ? -7.831 2.447 4.079 1.00 96.00 89 ALA A N 1
ATOM 657 C CA . ALA A 1 89 ? -8.525 3.263 3.086 1.00 96.00 89 ALA A CA 1
ATOM 658 C C . ALA A 1 89 ? -7.544 4.167 2.325 1.00 96.00 89 ALA A C 1
ATOM 660 O O . ALA A 1 89 ? -7.530 4.144 1.097 1.00 96.00 89 ALA A O 1
ATOM 661 N N . ASN A 1 90 ? -6.643 4.857 3.034 1.00 96.00 90 ASN A N 1
ATOM 662 C CA . ASN A 1 90 ? -5.622 5.701 2.417 1.00 96.00 90 ASN A CA 1
ATOM 663 C C . ASN A 1 90 ? -4.728 4.898 1.462 1.00 96.00 90 ASN A C 1
ATOM 665 O O . ASN A 1 90 ? -4.582 5.265 0.299 1.00 96.00 90 ASN A O 1
ATOM 669 N N . CYS A 1 91 ? -4.176 3.766 1.910 1.00 95.62 91 CYS A N 1
ATOM 670 C CA . CYS A 1 91 ? -3.359 2.918 1.040 1.00 95.62 91 CYS A CA 1
ATOM 671 C C . CYS A 1 91 ? -4.136 2.477 -0.214 1.00 95.62 91 CYS A C 1
ATOM 673 O O . CYS A 1 91 ? -3.585 2.474 -1.312 1.00 95.62 91 CYS A O 1
ATOM 675 N N . SER A 1 92 ? -5.432 2.181 -0.076 1.00 96.44 92 SER A N 1
ATOM 676 C CA . SER A 1 92 ? -6.298 1.777 -1.195 1.00 96.44 92 SER A CA 1
ATOM 677 C C . SER A 1 92 ? -6.597 2.903 -2.180 1.00 96.44 92 SER A C 1
ATOM 679 O O . SER A 1 92 ? -6.655 2.645 -3.378 1.00 96.44 92 SER A O 1
ATOM 681 N N . GLU A 1 93 ? -6.739 4.142 -1.712 1.00 97.31 93 GLU A N 1
ATOM 682 C CA . GLU A 1 93 ? -6.931 5.317 -2.572 1.00 97.31 93 GLU A CA 1
ATOM 683 C C . GLU A 1 93 ? -5.691 5.608 -3.428 1.00 97.31 93 GLU A C 1
ATOM 685 O O . GLU A 1 93 ? -5.806 5.957 -4.603 1.00 97.31 93 GLU A O 1
ATOM 690 N N . TYR A 1 94 ? -4.491 5.417 -2.869 1.00 96.25 94 TYR A N 1
ATOM 691 C CA . TYR A 1 94 ? -3.239 5.639 -3.596 1.00 96.25 94 TYR A CA 1
ATOM 692 C C . TYR A 1 94 ? -2.805 4.461 -4.473 1.00 96.25 94 TYR A C 1
ATOM 694 O O . TYR A 1 94 ? -1.985 4.653 -5.373 1.00 96.25 94 TYR A O 1
ATOM 702 N N . PHE A 1 95 ? -3.329 3.257 -4.243 1.00 97.06 95 PHE A N 1
ATOM 703 C CA . PHE A 1 95 ? -2.892 2.056 -4.952 1.00 97.06 95 PHE A CA 1
ATOM 704 C C . PHE A 1 95 ? -3.077 2.133 -6.486 1.00 97.06 95 PHE A C 1
ATOM 706 O O . PHE A 1 95 ? -2.117 1.844 -7.204 1.00 97.06 95 PHE A O 1
ATOM 713 N N . PRO A 1 96 ? -4.217 2.601 -7.041 1.00 97.44 96 PRO A N 1
ATOM 714 C CA . PRO A 1 96 ? -4.368 2.764 -8.491 1.00 97.44 96 PRO A CA 1
ATOM 715 C C . PRO A 1 96 ? -3.388 3.781 -9.090 1.00 97.44 96 PRO A C 1
ATOM 717 O O . PRO A 1 96 ? -2.878 3.582 -10.194 1.00 97.44 96 PRO A O 1
ATOM 720 N N . ILE A 1 97 ? -3.094 4.856 -8.350 1.00 97.62 97 ILE A N 1
ATOM 721 C CA . ILE A 1 97 ? -2.124 5.883 -8.755 1.00 97.62 97 ILE A CA 1
ATOM 722 C C . ILE A 1 97 ? -0.726 5.260 -8.819 1.00 97.62 97 ILE A C 1
ATOM 724 O O . ILE A 1 97 ? -0.019 5.424 -9.812 1.00 97.62 97 ILE A O 1
ATOM 728 N N . PHE A 1 98 ? -0.357 4.492 -7.793 1.00 97.25 98 PHE A N 1
ATOM 729 C CA . PHE A 1 98 ? 0.906 3.765 -7.737 1.00 97.25 98 PHE A CA 1
ATOM 730 C C . PHE A 1 98 ? 1.074 2.805 -8.919 1.00 97.25 98 PHE A C 1
ATOM 732 O O . PHE A 1 98 ? 2.075 2.901 -9.624 1.00 97.25 98 PHE A O 1
ATOM 739 N N . ILE A 1 99 ? 0.093 1.936 -9.185 1.00 96.88 99 ILE A N 1
ATOM 740 C CA . ILE A 1 99 ? 0.147 0.989 -10.310 1.00 96.88 99 ILE A CA 1
ATOM 741 C C . ILE A 1 99 ? 0.282 1.737 -11.640 1.00 96.88 99 ILE A C 1
ATOM 743 O O . ILE A 1 99 ? 1.137 1.387 -12.453 1.00 96.88 99 ILE A O 1
ATOM 747 N N . THR A 1 100 ? -0.493 2.803 -11.849 1.00 97.69 100 THR A N 1
ATOM 748 C CA . THR A 1 100 ? -0.427 3.593 -13.088 1.00 97.69 100 THR A CA 1
ATOM 749 C C . THR A 1 100 ? 0.972 4.174 -13.307 1.00 97.69 100 THR A C 1
ATOM 751 O O . THR A 1 100 ? 1.525 4.064 -14.402 1.00 97.69 100 THR A O 1
ATOM 754 N N . ILE A 1 101 ? 1.583 4.746 -12.265 1.00 97.12 101 ILE A N 1
ATOM 755 C CA . ILE A 1 101 ? 2.929 5.331 -12.341 1.00 97.12 101 ILE A CA 1
ATOM 756 C C . ILE A 1 101 ? 4.004 4.248 -12.492 1.00 97.12 101 ILE A C 1
ATOM 758 O O . ILE A 1 101 ? 4.923 4.419 -13.294 1.00 97.12 101 ILE A O 1
ATOM 762 N N . LEU A 1 102 ? 3.896 3.130 -11.769 1.00 96.50 102 LEU A N 1
ATOM 763 C CA . LEU A 1 102 ? 4.834 2.008 -11.844 1.00 96.50 102 LEU A CA 1
ATOM 764 C C . LEU A 1 102 ? 4.922 1.467 -13.274 1.00 96.50 102 LEU A C 1
ATOM 766 O O . LEU A 1 102 ? 6.015 1.345 -13.821 1.00 96.50 102 LEU A O 1
ATOM 770 N N . TRP A 1 103 ? 3.774 1.201 -13.896 1.00 96.25 103 TRP A N 1
ATOM 771 C CA . TRP A 1 103 ? 3.723 0.661 -15.252 1.00 96.25 103 TRP A CA 1
ATOM 772 C C . TRP A 1 103 ? 4.117 1.694 -16.303 1.00 96.25 103 TRP A C 1
ATOM 774 O O . TRP A 1 103 ? 4.903 1.380 -17.191 1.00 96.25 103 TRP A O 1
ATOM 784 N N . THR A 1 104 ? 3.653 2.941 -16.181 1.00 96.44 104 THR A N 1
ATOM 785 C CA . THR A 1 104 ? 4.031 4.005 -17.126 1.00 96.44 104 THR A CA 1
ATOM 786 C C . THR A 1 104 ? 5.539 4.263 -17.075 1.00 96.44 104 THR A C 1
ATOM 788 O O . THR A 1 104 ? 6.207 4.269 -18.103 1.00 96.44 104 THR A O 1
ATOM 791 N N . SER A 1 105 ? 6.123 4.406 -15.884 1.00 94.81 105 SER A N 1
ATOM 792 C CA . SER A 1 105 ? 7.574 4.595 -15.755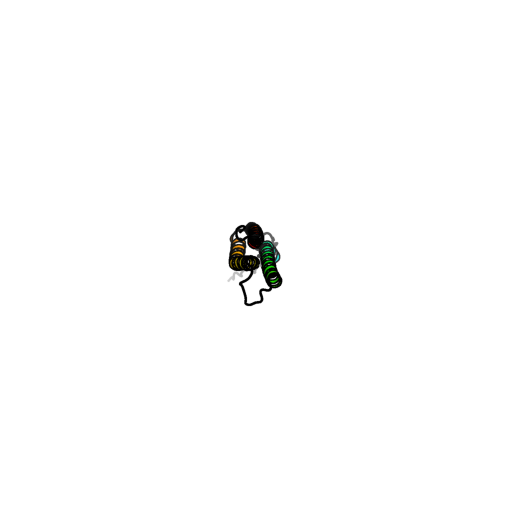 1.00 94.81 105 SER A CA 1
ATOM 793 C C . SER A 1 105 ? 8.366 3.356 -16.189 1.00 94.81 105 SER A C 1
ATOM 795 O O . SER A 1 105 ? 9.411 3.489 -16.821 1.00 94.81 105 SER A O 1
ATOM 797 N N . GLY A 1 106 ? 7.857 2.155 -15.915 1.00 94.06 106 GLY A N 1
ATOM 798 C CA . GLY A 1 106 ? 8.522 0.913 -16.291 1.00 94.06 106 GLY A CA 1
ATOM 799 C C . GLY A 1 106 ? 8.563 0.681 -17.801 1.00 94.06 106 GLY A C 1
ATOM 800 O O . GLY A 1 106 ? 9.585 0.233 -18.311 1.00 94.06 106 GLY A O 1
ATOM 801 N N . VAL A 1 107 ? 7.488 1.034 -18.514 1.00 92.12 107 VAL A N 1
ATOM 802 C CA . VAL A 1 107 ? 7.396 0.909 -19.978 1.00 92.12 107 VAL A CA 1
ATOM 803 C C . VAL A 1 107 ? 8.156 2.025 -20.699 1.00 92.12 107 VAL A C 1
ATOM 805 O O . VAL A 1 107 ? 8.807 1.762 -21.705 1.00 92.12 107 VAL A O 1
ATOM 808 N N . PHE A 1 108 ? 8.074 3.270 -20.215 1.00 92.12 108 PHE A N 1
ATOM 809 C CA . PHE A 1 108 ? 8.590 4.434 -20.949 1.00 92.12 108 PHE A CA 1
ATOM 810 C C . PHE A 1 108 ? 9.960 4.942 -20.482 1.00 92.12 108 PHE A C 1
ATOM 812 O O . PHE A 1 108 ? 10.568 5.737 -21.198 1.00 92.12 108 PHE A O 1
ATOM 819 N N . PHE A 1 109 ? 10.45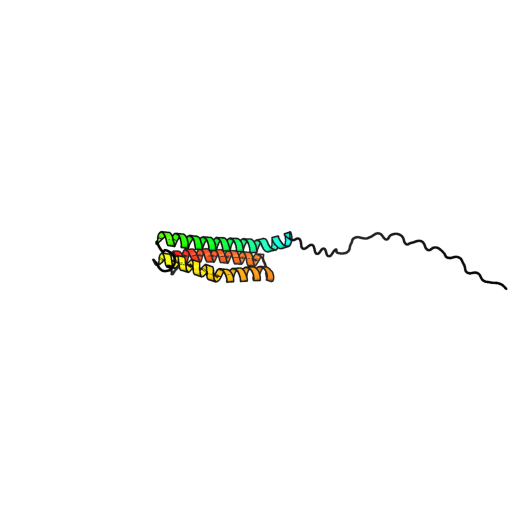2 4.536 -19.306 1.00 90.38 109 PHE A N 1
ATOM 820 C CA . PHE A 1 109 ? 11.714 5.038 -18.752 1.00 90.38 109 PHE A CA 1
ATOM 821 C C . PHE A 1 109 ? 12.736 3.930 -18.484 1.00 90.38 109 PHE A C 1
ATOM 823 O O . PHE A 1 109 ? 13.695 3.777 -19.236 1.00 90.38 109 PHE A O 1
ATOM 830 N N . SER A 1 110 ? 12.574 3.177 -17.398 1.00 90.00 110 SER A N 1
ATOM 831 C CA . SER A 1 110 ? 13.504 2.110 -17.029 1.00 90.00 110 SER A CA 1
ATOM 832 C C . SER A 1 110 ? 12.823 1.131 -16.091 1.00 90.00 110 SER A C 1
ATOM 834 O O . SER A 1 110 ? 12.498 1.468 -14.953 1.00 90.00 110 SER A O 1
ATOM 836 N N . GLN A 1 111 ? 12.668 -0.109 -16.543 1.00 91.12 111 GLN A N 1
ATOM 837 C CA . GLN A 1 111 ? 12.016 -1.155 -15.766 1.00 91.12 111 GLN A CA 1
ATOM 838 C C . GLN A 1 111 ? 12.729 -1.438 -14.431 1.00 91.12 111 GLN A C 1
ATOM 840 O O . GLN A 1 111 ? 12.068 -1.581 -13.399 1.00 91.12 111 GLN A O 1
ATOM 845 N N . GLY A 1 112 ? 14.067 -1.481 -14.427 1.00 90.88 112 GLY A N 1
ATOM 846 C CA . GLY A 1 112 ? 14.861 -1.731 -13.221 1.00 90.88 112 GLY A CA 1
ATOM 847 C C . GLY A 1 112 ? 14.692 -0.637 -12.165 1.00 90.88 112 GLY A C 1
ATOM 848 O O . GLY A 1 112 ? 14.419 -0.938 -11.001 1.00 90.88 112 GLY A O 1
ATOM 849 N N . LEU A 1 113 ? 14.779 0.637 -12.571 1.00 93.31 113 LEU A N 1
ATOM 850 C CA . LEU A 1 113 ? 14.607 1.757 -11.643 1.00 93.31 113 LEU A CA 1
ATOM 851 C C . LEU A 1 113 ? 13.161 1.855 -11.145 1.00 93.31 113 LEU A C 1
ATOM 853 O O . LEU A 1 113 ? 12.941 2.022 -9.948 1.00 93.31 113 LEU A O 1
ATOM 857 N N . SER A 1 114 ? 12.179 1.679 -12.031 1.00 94.94 114 SER A N 1
ATOM 858 C CA . SER A 1 114 ? 10.761 1.660 -11.662 1.00 94.94 114 SER A CA 1
ATOM 859 C C . SER A 1 114 ? 10.437 0.550 -10.668 1.00 94.94 114 SER A C 1
ATOM 861 O O . SER A 1 114 ? 9.729 0.796 -9.693 1.00 94.94 114 SER A O 1
ATOM 863 N N . SER A 1 115 ? 10.996 -0.648 -10.859 1.00 94.62 115 SER A N 1
ATOM 864 C CA . SER A 1 115 ? 10.813 -1.764 -9.925 1.00 94.62 115 SER A CA 1
ATOM 865 C C . SER A 1 115 ? 11.431 -1.456 -8.557 1.00 94.62 115 SER A C 1
ATOM 867 O O . SER A 1 115 ? 10.783 -1.664 -7.534 1.00 94.62 115 SER A O 1
ATOM 869 N N . LEU A 1 116 ? 12.645 -0.891 -8.520 1.00 95.44 116 LEU A N 1
ATOM 870 C CA . LEU A 1 116 ? 13.303 -0.494 -7.271 1.00 95.44 116 LEU A CA 1
ATOM 871 C C . LEU A 1 116 ? 12.518 0.598 -6.530 1.00 95.44 116 LEU A C 1
ATOM 873 O O . LEU A 1 116 ? 12.243 0.464 -5.338 1.00 95.44 116 LEU A O 1
ATOM 877 N N . CYS A 1 117 ? 12.109 1.656 -7.234 1.00 96.69 117 CYS A N 1
ATOM 878 C CA . CYS A 1 117 ? 11.257 2.707 -6.681 1.00 96.69 117 CYS A CA 1
ATOM 879 C C . CYS A 1 117 ? 9.921 2.147 -6.178 1.00 96.69 117 CYS A C 1
ATOM 881 O O . CYS A 1 117 ? 9.431 2.574 -5.135 1.00 96.69 117 CYS A O 1
ATOM 883 N N . GLY A 1 118 ? 9.352 1.167 -6.882 1.00 97.00 118 GLY A N 1
ATOM 884 C CA . GLY A 1 118 ? 8.135 0.492 -6.458 1.00 97.00 118 GLY A CA 1
ATOM 885 C C . GLY A 1 118 ? 8.308 -0.298 -5.162 1.00 97.00 118 GLY A C 1
ATOM 886 O O . GLY A 1 118 ? 7.470 -0.184 -4.275 1.00 97.00 118 GLY A O 1
ATOM 887 N N . LEU A 1 119 ? 9.420 -1.017 -4.990 1.00 97.31 119 LEU A N 1
ATOM 888 C CA . LEU A 1 119 ? 9.732 -1.692 -3.723 1.00 97.31 119 LEU A CA 1
ATOM 889 C C . LEU A 1 119 ? 9.895 -0.700 -2.564 1.00 97.31 119 LEU A C 1
ATOM 891 O O . LEU A 1 119 ? 9.372 -0.940 -1.477 1.00 97.31 119 LEU A O 1
ATOM 895 N N . LEU A 1 120 ? 10.574 0.428 -2.799 1.00 97.69 120 LEU A N 1
ATOM 896 C CA . LEU A 1 120 ? 10.710 1.492 -1.798 1.00 97.69 120 LEU A CA 1
ATOM 897 C C . LEU A 1 120 ? 9.351 2.090 -1.414 1.00 97.69 120 LEU A C 1
ATOM 899 O O . LEU A 1 120 ? 9.108 2.352 -0.237 1.00 97.69 120 LEU A O 1
ATOM 903 N N . TYR A 1 121 ? 8.457 2.272 -2.388 1.00 97.31 121 TYR A N 1
ATOM 904 C CA . TYR A 1 121 ? 7.092 2.729 -2.140 1.00 97.31 121 TYR A CA 1
ATOM 905 C C . TYR A 1 121 ? 6.312 1.748 -1.256 1.00 97.31 121 TYR A C 1
ATOM 907 O O . TYR A 1 121 ? 5.727 2.181 -0.263 1.00 97.31 121 TYR A O 1
ATOM 915 N N . LEU A 1 122 ? 6.329 0.449 -1.582 1.00 97.38 122 LEU A N 1
ATOM 916 C CA . LEU A 1 122 ? 5.642 -0.578 -0.787 1.00 97.38 122 LEU A CA 1
ATOM 917 C C . LEU A 1 122 ? 6.193 -0.613 0.643 1.00 97.38 122 LEU A C 1
ATOM 919 O O . LEU A 1 122 ? 5.441 -0.538 1.605 1.00 97.38 122 LEU A O 1
ATOM 923 N N . TYR A 1 123 ? 7.517 -0.589 0.810 1.00 97.38 123 TYR A N 1
ATOM 924 C CA . TYR A 1 123 ? 8.119 -0.517 2.143 1.00 97.38 123 TYR A CA 1
ATOM 925 C C . TYR A 1 123 ? 7.647 0.715 2.936 1.00 97.38 123 TYR A C 1
ATOM 927 O O . TYR A 1 123 ? 7.262 0.603 4.101 1.00 97.38 123 TYR A O 1
ATOM 935 N N . GLY A 1 124 ? 7.612 1.886 2.294 1.00 96.25 124 GLY A N 1
ATOM 936 C CA . GLY A 1 124 ? 7.083 3.104 2.903 1.00 96.25 124 GLY A CA 1
ATOM 937 C C . GLY A 1 124 ? 5.610 2.979 3.305 1.00 96.25 124 GLY A C 1
ATOM 938 O O . GLY A 1 124 ? 5.224 3.472 4.364 1.00 96.25 124 GLY A O 1
ATOM 939 N N . ARG A 1 125 ? 4.790 2.284 2.507 1.00 95.69 125 ARG A N 1
ATOM 940 C CA . ARG A 1 125 ? 3.374 2.032 2.811 1.00 95.69 125 ARG A CA 1
ATOM 941 C C . ARG A 1 125 ? 3.180 1.079 3.979 1.00 95.69 125 ARG A C 1
ATOM 943 O O . ARG A 1 125 ? 2.320 1.350 4.818 1.00 95.69 125 ARG A O 1
ATOM 950 N N . LEU A 1 126 ? 4.003 0.045 4.093 1.00 94.94 126 LEU A N 1
ATOM 951 C CA . LEU A 1 126 ? 4.001 -0.840 5.251 1.00 94.94 126 LEU A CA 1
ATOM 952 C C . LEU A 1 126 ? 4.353 -0.086 6.541 1.00 94.94 126 LEU A C 1
ATOM 954 O O . LEU A 1 126 ? 3.629 -0.187 7.533 1.00 94.94 126 LEU A O 1
ATOM 958 N N . CYS A 1 127 ? 5.418 0.723 6.508 1.00 94.31 127 CYS A N 1
ATOM 959 C CA . CYS A 1 127 ? 5.817 1.573 7.632 1.00 94.31 127 CYS A CA 1
ATOM 960 C C . CYS A 1 127 ? 4.719 2.573 8.012 1.00 94.31 127 CYS A C 1
ATOM 962 O O . CYS A 1 127 ? 4.385 2.686 9.191 1.00 94.31 127 CYS A O 1
ATOM 964 N N . TYR A 1 128 ? 4.124 3.246 7.022 1.00 93.81 128 TYR A N 1
ATOM 965 C CA . TYR A 1 128 ? 2.998 4.157 7.222 1.00 93.81 128 TYR A CA 1
ATOM 966 C C . TYR A 1 128 ? 1.823 3.451 7.902 1.00 93.81 128 TYR A C 1
ATOM 968 O O . TYR A 1 128 ? 1.277 3.956 8.878 1.00 93.81 128 TYR A O 1
ATOM 976 N N . PHE A 1 129 ? 1.440 2.264 7.423 1.00 92.75 129 PHE A N 1
ATOM 977 C CA . PHE A 1 129 ? 0.306 1.531 7.976 1.00 92.75 129 PHE A CA 1
ATOM 978 C C . PHE A 1 129 ? 0.532 1.142 9.440 1.00 92.75 129 PHE A C 1
ATOM 980 O O . PHE A 1 129 ? -0.355 1.342 10.271 1.00 92.75 129 PHE A O 1
ATOM 987 N N . TRP A 1 130 ? 1.710 0.608 9.772 1.00 90.38 130 TRP A N 1
ATOM 988 C CA . TRP A 1 130 ? 2.044 0.250 11.152 1.00 90.38 130 TRP A CA 1
ATOM 989 C C . TRP A 1 130 ? 2.125 1.472 12.064 1.00 90.38 130 TRP A C 1
ATOM 991 O O . TRP A 1 130 ? 1.525 1.464 13.138 1.00 90.38 130 TRP A O 1
ATOM 1001 N N . GLY A 1 131 ? 2.784 2.540 11.613 1.00 90.06 131 GLY A N 1
ATOM 1002 C CA . GLY A 1 131 ? 2.888 3.779 12.375 1.00 90.06 131 GLY A CA 1
ATOM 1003 C C . GLY A 1 131 ? 1.521 4.413 12.649 1.00 90.06 131 GLY A C 1
ATOM 1004 O O . GLY A 1 131 ? 1.215 4.765 13.791 1.00 90.06 131 GLY A O 1
ATOM 1005 N N . TYR A 1 132 ? 0.650 4.445 11.636 1.00 87.75 132 TYR A N 1
ATOM 1006 C CA . TYR A 1 132 ? -0.709 4.969 11.757 1.00 87.75 132 TYR A CA 1
ATOM 1007 C C . TYR A 1 132 ? -1.598 4.097 12.652 1.00 87.75 132 TYR A C 1
ATOM 1009 O O . TYR A 1 132 ? -2.429 4.624 13.394 1.00 87.75 132 TYR A O 1
ATOM 1017 N N . ALA A 1 133 ? -1.438 2.769 12.609 1.00 81.56 133 ALA A N 1
ATOM 1018 C CA . ALA A 1 133 ? -2.173 1.849 13.476 1.00 81.56 133 ALA A CA 1
ATOM 1019 C C . ALA A 1 133 ? -1.837 2.070 14.961 1.00 81.56 133 ALA A C 1
ATOM 1021 O O . ALA A 1 133 ? -2.731 2.019 15.812 1.00 81.56 133 ALA A O 1
ATOM 1022 N N . GLU A 1 134 ? -0.571 2.358 15.267 1.00 81.00 134 GLU A N 1
ATOM 1023 C CA . GLU A 1 134 ? -0.091 2.562 16.633 1.00 81.00 134 GLU A CA 1
ATOM 1024 C C . GLU A 1 134 ? -0.445 3.952 17.176 1.00 81.00 134 GLU A C 1
ATOM 1026 O O . GLU A 1 134 ? -0.998 4.068 18.272 1.00 81.00 134 GLU A O 1
ATOM 1031 N N . SER A 1 135 ? -0.226 5.017 16.399 1.00 76.06 135 SER A N 1
ATOM 1032 C CA . SER A 1 135 ? -0.579 6.377 16.815 1.00 76.06 135 SER A CA 1
ATOM 1033 C C . SER A 1 135 ? -0.946 7.275 15.633 1.00 76.06 135 SER A C 1
ATOM 1035 O O . SER A 1 135 ? -0.331 7.228 14.575 1.00 76.06 135 SER A O 1
ATOM 1037 N N . ALA A 1 136 ? -1.911 8.181 15.825 1.00 64.06 136 ALA A N 1
ATOM 1038 C CA . ALA A 1 136 ? -2.287 9.148 14.784 1.00 64.06 136 ALA A CA 1
ATOM 1039 C C . ALA A 1 136 ? -1.151 10.138 14.431 1.00 64.06 136 ALA A C 1
ATOM 1041 O O . ALA A 1 136 ? -1.172 10.757 13.365 1.00 64.06 136 ALA A O 1
ATOM 1042 N N . GLN A 1 137 ? -0.173 10.297 15.332 1.00 62.88 137 GLN A N 1
ATOM 1043 C CA . GLN A 1 137 ? 0.999 11.155 15.152 1.00 62.88 137 GLN A CA 1
ATOM 1044 C C . GLN A 1 137 ? 2.124 10.453 14.370 1.00 62.88 137 GLN A C 1
ATOM 1046 O O . GLN A 1 137 ? 2.877 11.132 13.679 1.00 62.88 137 GLN A O 1
ATOM 1051 N N . GLY A 1 138 ? 2.231 9.121 14.462 1.00 63.06 138 GLY A N 1
ATOM 1052 C CA . GLY A 1 138 ? 3.288 8.295 13.863 1.00 63.06 138 GLY A CA 1
ATOM 1053 C C . GLY A 1 138 ? 3.055 7.946 12.394 1.00 63.06 138 GLY A C 1
ATOM 1054 O O . GLY A 1 138 ? 3.315 6.818 11.992 1.00 63.06 138 GLY A O 1
ATOM 1055 N N . ARG A 1 139 ? 2.510 8.888 11.625 1.00 53.41 139 ARG A N 1
ATOM 1056 C CA . ARG A 1 139 ? 2.217 8.741 10.194 1.00 53.41 139 ARG A CA 1
ATOM 1057 C C . ARG A 1 139 ? 3.419 9.057 9.315 1.00 53.41 139 ARG A C 1
ATOM 1059 O O . ARG A 1 139 ? 4.093 10.070 9.604 1.00 53.41 139 ARG A O 1
#

Secondary structure (DSSP, 8-state):
----PPPP----PPPP-------S--------HHHHHHHHHHHHHHHHHHHHHHHHHHHHHHHHHHHTT--TT----SHHHHHHHHHHHHHHHHHHHHHHHHHHHHHHT-HHHHHHHHHHHHHHHHHHHHHHHH-TT--

Sequence (139 aa):
MSDVAPPPCSFLAPPPAGVFSPHGPSLSLTCRPAAMLDEAVGLGAVTVLGVLEQAYFSLQVIYARRKYSVSPPCISGPPEFERIFRAQANCSEYFPIFITILWTSGVFFSQGLSSLCGLLYLYGRLCYFWGYAESAQGR

InterPro domains:
  IPR001129 Membrane-associated, eicosanoid/glutathione metabolism (MAPEG) protein [PF01124] (45-139)
  IPR001446 5-lipoxygenase-activating protein [PR00488] (37-58)
  IPR001446 5-lipoxygenase-activating protein [PR00488] (79-98)
  IPR001446 5-lipoxygenase-activating protein [PR00488] (99-118)
  IPR001446 5-lipoxygenase-activating protein [PR00488] (119-137)
  IPR023352 Membrane associated eicosanoid/glutathione metabolism-like domain superfamily [G3DSA:1.20.120.550] (34-139)
  IPR023352 Membrane associated eicosanoid/glutathione metabolism-like domain superfamily [SSF161084] (36-139)
  IPR050997 Membrane-associated proteins in eicosanoid and glutathione metabolism [PTHR10250] (40-139)

Radius of gyration: 34.54 Å; chains: 1; bounding box: 49×34×126 Å

Organism: Poecilia formosa (NCBI:txid48698)

Foldseek 3Di:
DDDDDDDDDDDDDDDPDPDDDPDDPPPPPPPPVVVVVVLCVLLVVLLVVLVVLLVVLVVVLVVLCVVQVPDPPDQDGPPLSVLSSVLSVVSVVCSVVLNVCLVVCSVPPNVVVSSVVSVVVSVVSVQSNVLSSVDVVRD